Protein AF-A0A7K2QCI3-F1 (afdb_monomer)

Mean predicted aligned error: 3.77 Å

Secondary structure (DSSP, 8-state):
-HHHHHHTTS-S-EEEEE--EE--GGGHHHHHHHHHHHHHHHT-EEEEEEETTTTEEEEEEEEETT-HHHHHHHHHHHHHHHHHHHHTT-BS-SSS--TTTTHHHHHHHS-HHHHHHHHHHHHHH-TT--SSTTSSS--

Radius of gyration: 16.76 Å; Cα contacts (8 Å, |Δi|>4): 210; chains: 1; bounding box: 42×40×40 Å

Nearest PDB structures (foldseek):
  8jdu-assembly1_A  TM=9.136E-01  e=1.617E-10  Mus musculus
  8jdx-assembly1_A  TM=9.142E-01  e=2.063E-10  Mus musculus
  8jdt-assembly1_A  TM=9.113E-01  e=2.330E-10  Mus musculus
  8jde-assembly1_A  TM=9.113E-01  e=2.632E-10  Mus musculus
  8jdr-assembly1_A  TM=9.129E-01  e=4.840E-10  Mus musculus

Structure (mmCIF, N/CA/C/O backbone):
data_AF-A0A7K2QCI3-F1
#
_entry.id   AF-A0A7K2QCI3-F1
#
loop_
_atom_site.group_PDB
_atom_site.id
_atom_site.type_symbol
_atom_site.label_atom_id
_atom_site.label_alt_id
_atom_site.label_comp_id
_atom_site.label_asym_id
_atom_site.label_entity_id
_atom_site.label_seq_id
_atom_site.pdbx_PDB_ins_code
_atom_site.Cartn_x
_atom_site.Cartn_y
_atom_site.Cartn_z
_atom_site.occupancy
_atom_site.B_iso_or_equiv
_atom_site.auth_seq_id
_atom_site.auth_comp_id
_atom_site.auth_asym_id
_atom_site.auth_atom_id
_atom_site.pdbx_PDB_model_num
ATOM 1 N N . PRO A 1 1 ? 23.857 -1.274 -2.277 1.00 60.12 1 PRO A N 1
ATOM 2 C CA . PRO A 1 1 ? 22.678 -2.165 -2.440 1.00 60.12 1 PRO A CA 1
ATOM 3 C C . PRO A 1 1 ? 22.156 -2.128 -3.886 1.00 60.12 1 PRO A C 1
ATOM 5 O O . PRO A 1 1 ? 22.322 -1.105 -4.545 1.00 60.12 1 PRO A O 1
ATOM 8 N N . ALA A 1 2 ? 21.557 -3.218 -4.378 1.00 68.75 2 ALA A N 1
ATOM 9 C CA . ALA A 1 2 ? 21.169 -3.371 -5.788 1.00 68.75 2 ALA A CA 1
ATOM 10 C C . ALA A 1 2 ? 20.215 -2.272 -6.300 1.00 68.75 2 ALA A C 1
ATOM 12 O O . ALA A 1 2 ? 20.409 -1.775 -7.405 1.00 68.75 2 ALA A O 1
ATOM 13 N N . LEU A 1 3 ? 19.257 -1.828 -5.474 1.00 69.25 3 LEU A N 1
ATOM 14 C CA . LEU A 1 3 ? 18.320 -0.752 -5.825 1.00 69.25 3 LEU A CA 1
ATOM 15 C C . LEU A 1 3 ? 19.032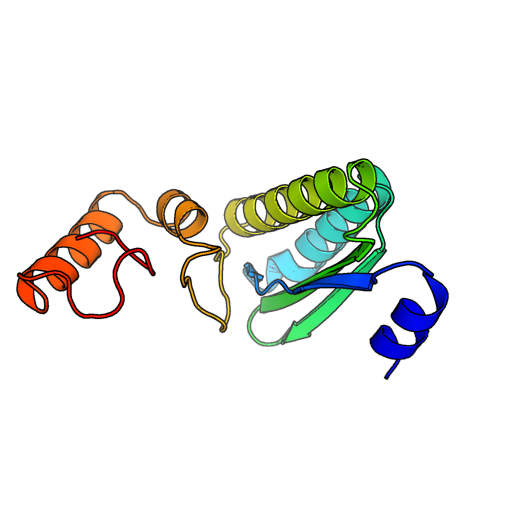 0.586 -6.079 1.00 69.25 3 LEU A C 1
ATOM 17 O O . LEU A 1 3 ? 18.785 1.227 -7.091 1.00 69.25 3 LEU A O 1
ATOM 21 N N . GLY A 1 4 ? 19.963 0.978 -5.203 1.00 68.81 4 GLY A N 1
ATOM 22 C CA . GLY A 1 4 ? 20.734 2.214 -5.374 1.00 68.81 4 GLY A CA 1
ATOM 23 C C . GLY A 1 4 ? 21.659 2.179 -6.594 1.00 68.81 4 GLY A C 1
ATOM 24 O O . GLY A 1 4 ? 21.808 3.185 -7.280 1.00 68.81 4 GLY A O 1
ATOM 25 N N . ALA A 1 5 ? 22.235 1.012 -6.903 1.00 74.62 5 ALA A N 1
ATOM 26 C CA . ALA A 1 5 ? 23.032 0.830 -8.115 1.00 74.62 5 ALA A CA 1
ATOM 27 C C . ALA A 1 5 ? 22.169 0.937 -9.381 1.00 74.62 5 ALA A C 1
ATOM 29 O O . ALA A 1 5 ? 22.582 1.587 -10.331 1.00 74.62 5 ALA A O 1
ATOM 30 N N . PHE A 1 6 ? 20.964 0.356 -9.380 1.00 73.81 6 PHE A N 1
ATOM 31 C CA . PHE A 1 6 ? 20.022 0.490 -10.492 1.00 73.81 6 PHE A CA 1
ATOM 32 C C . PHE A 1 6 ? 19.522 1.930 -10.655 1.00 73.81 6 PHE A C 1
ATOM 34 O O . PHE A 1 6 ? 19.563 2.455 -11.762 1.00 73.81 6 PHE A O 1
ATOM 41 N N . ALA A 1 7 ? 19.129 2.602 -9.570 1.00 72.44 7 ALA A N 1
ATOM 42 C CA . ALA A 1 7 ? 18.693 3.998 -9.612 1.00 72.44 7 ALA A CA 1
ATOM 43 C C . ALA A 1 7 ? 19.747 4.919 -10.252 1.00 72.44 7 ALA A C 1
ATOM 45 O O . ALA A 1 7 ? 19.412 5.766 -11.071 1.00 72.44 7 ALA A O 1
ATOM 46 N N . ALA A 1 8 ? 21.033 4.689 -9.966 1.00 74.81 8 ALA A N 1
ATOM 47 C CA . ALA A 1 8 ? 22.135 5.431 -10.580 1.00 74.81 8 ALA A CA 1
ATOM 48 C C . ALA A 1 8 ? 22.273 5.211 -12.103 1.00 74.81 8 ALA A C 1
ATOM 50 O O . ALA A 1 8 ? 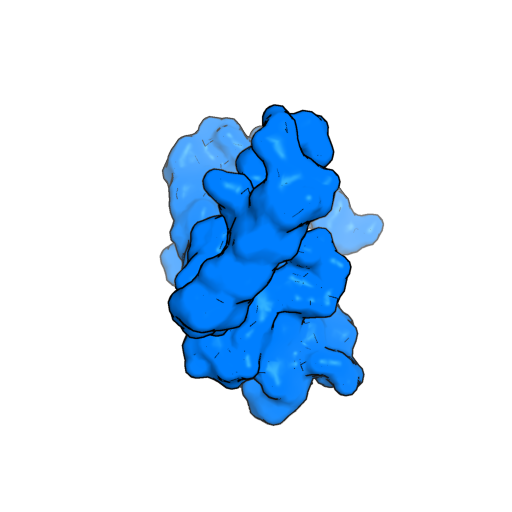22.904 6.024 -12.775 1.00 74.81 8 ALA A O 1
ATOM 51 N N . THR A 1 9 ? 21.695 4.136 -12.657 1.00 76.12 9 THR A N 1
ATOM 52 C CA . THR A 1 9 ? 21.700 3.856 -14.107 1.00 76.12 9 THR A CA 1
ATOM 53 C C . THR A 1 9 ? 20.556 4.513 -14.874 1.00 76.12 9 THR A C 1
ATOM 55 O O . THR A 1 9 ? 20.652 4.617 -16.093 1.00 76.12 9 THR A O 1
ATOM 58 N N . LEU A 1 10 ? 19.494 4.963 -14.195 1.00 72.44 10 LEU A N 1
ATOM 59 C CA . LEU A 1 10 ? 18.284 5.465 -14.857 1.00 72.44 10 LEU A CA 1
ATOM 60 C C . LEU A 1 10 ? 18.457 6.852 -15.500 1.00 72.44 10 LEU A C 1
ATOM 62 O O . LEU A 1 10 ? 17.656 7.226 -16.350 1.00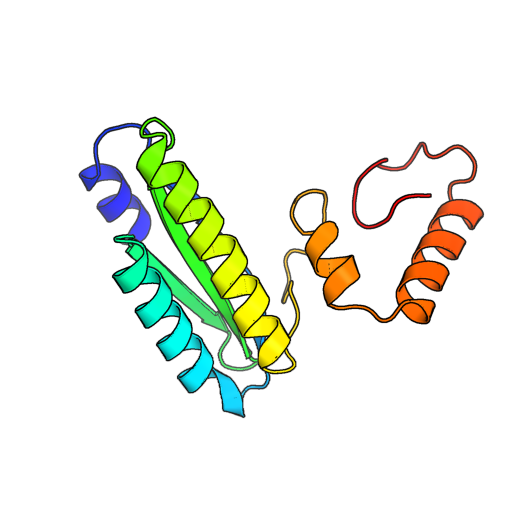 72.44 10 LEU A O 1
ATOM 66 N N . GLY A 1 11 ? 19.512 7.601 -15.153 1.00 69.88 11 GLY A N 1
ATOM 67 C CA . GLY A 1 11 ? 19.576 9.028 -15.486 1.00 69.88 11 GLY A CA 1
ATOM 68 C C . GLY A 1 11 ? 18.437 9.810 -14.809 1.00 69.88 11 GLY A C 1
ATOM 69 O O . GLY A 1 11 ? 17.669 9.248 -14.032 1.00 69.88 11 GLY A O 1
ATOM 70 N N . GLY A 1 12 ? 18.345 11.120 -15.051 1.00 78.94 12 GLY A N 1
ATOM 71 C CA . GLY A 1 12 ? 17.219 11.922 -14.550 1.00 78.94 12 GLY A CA 1
ATOM 72 C C . GLY A 1 12 ? 17.136 12.042 -13.021 1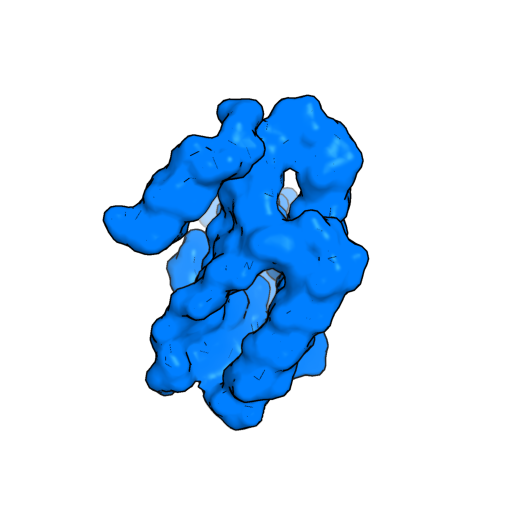.00 78.94 12 GLY A C 1
ATOM 73 O O . GLY A 1 12 ? 18.163 12.128 -12.338 1.00 78.94 12 GLY A O 1
ATOM 74 N N . ARG A 1 13 ? 15.907 12.106 -12.488 1.00 84.25 13 ARG A N 1
ATOM 75 C CA . ARG A 1 13 ? 15.614 12.188 -11.046 1.00 84.25 13 ARG A CA 1
ATOM 76 C C . ARG A 1 13 ? 14.931 10.889 -10.593 1.00 84.25 13 ARG A C 1
ATOM 78 O O . ARG A 1 13 ? 13.703 10.833 -10.543 1.00 84.25 13 ARG A O 1
ATOM 85 N N . PRO A 1 14 ? 15.707 9.832 -10.288 1.00 86.19 14 PRO A N 1
ATOM 86 C CA . PRO A 1 14 ? 15.147 8.545 -9.907 1.00 86.19 14 PRO A CA 1
ATOM 87 C C . PRO A 1 14 ? 14.417 8.656 -8.566 1.00 86.19 14 PRO A C 1
ATOM 89 O O . PRO A 1 14 ? 15.016 8.969 -7.534 1.00 86.19 14 PRO A O 1
ATOM 92 N N . THR A 1 15 ? 13.131 8.335 -8.600 1.00 90.31 15 THR A N 1
ATOM 93 C CA . THR A 1 15 ? 12.208 8.319 -7.467 1.00 90.31 15 THR A CA 1
ATOM 94 C C . THR A 1 15 ? 11.566 6.932 -7.383 1.00 90.31 15 THR A C 1
ATOM 96 O O . THR A 1 15 ? 11.593 6.147 -8.336 1.00 90.31 15 THR A O 1
ATOM 99 N N . ALA A 1 16 ? 11.035 6.577 -6.214 1.00 92.00 16 ALA A N 1
ATOM 100 C CA . ALA A 1 16 ? 10.320 5.324 -6.044 1.00 92.00 16 ALA A CA 1
ATOM 101 C C . ALA A 1 16 ? 9.064 5.491 -5.192 1.00 92.00 16 ALA A C 1
ATOM 103 O O . ALA A 1 16 ? 9.087 6.182 -4.172 1.00 92.00 16 ALA A O 1
ATOM 104 N N . PHE A 1 17 ? 8.000 4.792 -5.584 1.00 93.12 17 PHE A N 1
ATOM 105 C CA . PHE A 1 17 ? 6.922 4.443 -4.666 1.00 93.12 17 PHE A CA 1
ATOM 106 C C . PHE A 1 17 ? 7.311 3.147 -3.971 1.00 93.12 17 PHE A C 1
ATOM 108 O O . PHE A 1 17 ? 7.556 2.136 -4.631 1.00 93.12 17 PHE A O 1
ATOM 115 N N . ILE A 1 18 ? 7.455 3.212 -2.651 1.00 92.25 18 ILE A N 1
ATOM 116 C CA . ILE A 1 18 ? 7.794 2.064 -1.818 1.00 92.25 18 ILE A CA 1
ATOM 117 C C . ILE A 1 18 ? 6.497 1.610 -1.173 1.00 92.25 18 ILE A C 1
ATOM 119 O O . ILE A 1 18 ? 6.011 2.256 -0.245 1.00 92.25 18 ILE A O 1
ATOM 123 N N . GLU A 1 19 ? 5.955 0.510 -1.681 1.00 92.81 19 GLU A N 1
ATOM 124 C CA . GLU A 1 19 ? 4.730 -0.055 -1.147 1.00 92.81 19 GLU A CA 1
ATOM 125 C C . GLU A 1 19 ? 4.981 -1.090 -0.062 1.00 92.81 19 GLU A C 1
ATOM 127 O O . GLU A 1 19 ? 6.102 -1.510 0.221 1.00 92.81 19 GLU A O 1
ATOM 132 N N . ASP A 1 20 ? 3.884 -1.435 0.590 1.00 96.19 20 ASP A N 1
ATOM 133 C CA . ASP A 1 20 ? 3.802 -2.278 1.770 1.00 96.19 20 ASP A CA 1
ATOM 134 C C . ASP A 1 20 ? 2.383 -2.828 1.763 1.00 96.19 20 ASP A C 1
ATOM 136 O O . ASP A 1 20 ? 1.437 -2.111 2.087 1.00 96.19 20 ASP A O 1
ATOM 140 N N . VAL A 1 21 ? 2.229 -4.036 1.234 1.00 98.06 21 VAL A N 1
ATOM 141 C CA . VAL A 1 21 ? 0.940 -4.682 0.986 1.00 98.06 21 VAL A CA 1
ATOM 142 C C . VAL A 1 21 ? 1.059 -6.114 1.466 1.00 98.06 21 VAL A C 1
ATOM 144 O O . VAL A 1 21 ? 1.899 -6.873 0.976 1.00 98.06 21 VAL A O 1
ATOM 147 N N . ALA A 1 22 ? 0.188 -6.495 2.395 1.00 98.44 22 ALA A N 1
ATOM 148 C CA . ALA A 1 22 ? 0.143 -7.857 2.895 1.00 98.44 22 ALA A CA 1
ATOM 149 C C . ALA A 1 22 ? -1.063 -8.601 2.329 1.00 98.44 22 ALA A C 1
ATOM 151 O O . ALA A 1 22 ? -2.170 -8.071 2.275 1.00 98.44 22 ALA A O 1
ATOM 152 N N . VAL A 1 23 ? -0.846 -9.846 1.917 1.00 98.75 23 VAL A N 1
ATOM 153 C CA . VAL A 1 23 ? -1.881 -10.758 1.410 1.00 98.75 23 VAL A CA 1
ATOM 154 C C . VAL A 1 23 ? -1.868 -12.054 2.220 1.00 98.75 23 VAL A C 1
ATOM 156 O O . VAL A 1 23 ? -0.852 -12.374 2.846 1.00 98.75 23 VAL A O 1
ATOM 159 N N . PRO A 1 24 ? -2.950 -12.858 2.212 1.00 98.56 24 PRO A N 1
ATOM 160 C CA . PRO A 1 24 ? -2.890 -14.201 2.771 1.00 98.56 24 PRO A CA 1
ATOM 161 C C . PRO A 1 24 ? -1.691 -14.965 2.201 1.00 98.56 24 PRO A C 1
ATOM 163 O O . PRO A 1 24 ? -1.437 -14.931 0.999 1.00 98.56 24 PRO A O 1
ATOM 166 N N . ARG A 1 25 ? -0.949 -15.689 3.046 1.00 98.12 25 ARG A N 1
ATOM 167 C CA . ARG A 1 25 ? 0.304 -16.355 2.629 1.00 98.12 25 ARG A CA 1
ATOM 168 C C . ARG A 1 25 ? 0.125 -17.317 1.451 1.00 98.12 25 ARG A C 1
ATOM 170 O O . ARG A 1 25 ? 1.054 -17.497 0.670 1.00 98.12 25 ARG A O 1
ATOM 177 N N . SER A 1 26 ? -1.060 -17.915 1.312 1.00 98.25 26 SER A N 1
ATOM 178 C CA . SER A 1 26 ? -1.422 -18.765 0.170 1.00 98.25 26 SER A CA 1
ATOM 179 C C . SER A 1 26 ? -1.469 -18.009 -1.161 1.00 98.25 26 SER A C 1
ATOM 181 O O . SER A 1 26 ? -1.265 -18.616 -2.206 1.00 98.25 26 SER A O 1
ATOM 183 N N . GLU A 1 27 ? -1.691 -16.695 -1.129 1.00 98.56 27 GLU A N 1
ATOM 184 C CA . GLU A 1 27 ? -1.812 -15.828 -2.302 1.00 98.56 27 GLU A CA 1
ATOM 185 C C . GLU A 1 27 ? -0.496 -15.126 -2.674 1.00 98.56 27 GLU A C 1
ATOM 187 O O . GLU A 1 27 ? -0.438 -14.479 -3.716 1.00 98.56 27 GLU A O 1
ATOM 192 N N . LEU A 1 28 ? 0.581 -15.268 -1.887 1.00 97.94 28 LEU A N 1
ATOM 193 C CA . LEU A 1 28 ? 1.862 -14.579 -2.124 1.00 97.94 28 LEU A CA 1
ATOM 194 C C . LEU A 1 28 ? 2.408 -14.787 -3.543 1.00 97.94 28 LEU A C 1
ATOM 196 O O . LEU A 1 28 ? 2.808 -13.830 -4.201 1.00 97.94 28 LEU A O 1
ATOM 200 N N . ALA A 1 29 ? 2.413 -16.034 -4.024 1.00 97.69 29 ALA A N 1
ATOM 201 C CA . ALA A 1 29 ? 2.919 -16.356 -5.358 1.00 97.69 29 ALA A CA 1
ATOM 202 C C . ALA A 1 29 ? 2.071 -15.704 -6.460 1.00 97.69 29 ALA A C 1
ATOM 204 O O . ALA A 1 29 ? 2.608 -15.175 -7.430 1.00 97.69 29 ALA A O 1
ATOM 205 N N . LYS A 1 30 ? 0.746 -15.701 -6.280 1.00 98.69 30 LYS A N 1
ATOM 206 C CA . LYS A 1 30 ? -0.187 -15.058 -7.205 1.00 98.69 30 LYS A CA 1
ATOM 207 C C . LYS A 1 30 ? -0.003 -13.545 -7.200 1.00 98.69 30 LYS A C 1
ATOM 209 O O . LYS A 1 30 ? 0.083 -12.951 -8.266 1.00 98.69 30 LYS A O 1
ATOM 214 N N . PHE A 1 31 ? 0.109 -12.934 -6.022 1.00 98.62 31 PHE A N 1
ATOM 215 C CA . PHE A 1 31 ? 0.307 -11.494 -5.901 1.00 98.62 31 PHE A CA 1
ATOM 216 C C . PHE A 1 31 ? 1.635 -11.048 -6.524 1.00 98.62 31 PHE A C 1
ATOM 218 O O . PHE A 1 31 ? 1.648 -10.074 -7.272 1.00 98.62 31 PHE A O 1
ATOM 225 N N . MET A 1 32 ? 2.722 -11.799 -6.307 1.00 98.19 32 MET A N 1
ATOM 226 C CA . MET A 1 32 ? 4.008 -11.550 -6.970 1.00 98.19 32 MET A CA 1
ATOM 227 C C . MET A 1 32 ? 3.879 -11.593 -8.499 1.00 98.19 32 MET A C 1
ATOM 229 O O . MET A 1 32 ? 4.339 -10.671 -9.168 1.00 98.19 32 MET A O 1
ATOM 233 N N . GLY A 1 33 ? 3.197 -12.606 -9.047 1.00 98.50 33 GLY A N 1
ATOM 234 C CA . GLY A 1 33 ? 2.931 -12.691 -10.487 1.00 98.50 33 GLY A CA 1
ATOM 235 C C . GLY A 1 33 ? 2.147 -11.484 -11.013 1.00 98.50 33 GLY A C 1
ATOM 236 O O . GLY A 1 33 ? 2.534 -10.881 -12.010 1.00 98.50 33 GLY A O 1
ATOM 237 N N . THR A 1 34 ? 1.106 -11.053 -10.295 1.00 98.69 34 THR A N 1
ATOM 238 C CA . THR A 1 34 ? 0.346 -9.845 -10.651 1.00 98.69 34 THR A CA 1
ATOM 239 C C . THR A 1 34 ? 1.221 -8.586 -10.639 1.00 98.69 34 THR A C 1
ATOM 241 O O . THR A 1 34 ? 1.106 -7.750 -11.534 1.00 98.69 34 THR A O 1
ATOM 244 N N . ILE A 1 35 ? 2.120 -8.433 -9.660 1.00 98.62 35 ILE A N 1
ATOM 245 C CA . ILE A 1 35 ? 3.061 -7.301 -9.604 1.00 98.62 35 ILE A CA 1
ATOM 246 C C . ILE A 1 35 ? 3.985 -7.300 -10.831 1.00 98.62 35 ILE A C 1
ATOM 248 O O . ILE A 1 35 ? 4.215 -6.244 -11.425 1.00 98.62 35 ILE A O 1
ATOM 252 N N . GLU A 1 36 ? 4.488 -8.466 -11.242 1.00 98.38 36 GLU A N 1
ATOM 253 C CA . GLU A 1 36 ? 5.317 -8.608 -12.445 1.00 98.38 36 GLU A CA 1
ATOM 254 C C . GLU A 1 36 ? 4.546 -8.226 -13.720 1.00 98.38 36 GLU A C 1
ATOM 256 O O . GLU A 1 36 ? 5.058 -7.470 -14.551 1.00 98.38 36 GLU A O 1
ATOM 261 N N . GLU A 1 37 ? 3.293 -8.667 -13.856 1.00 98.75 37 GLU A N 1
ATOM 262 C CA . GLU A 1 37 ? 2.417 -8.292 -14.974 1.00 98.75 37 GLU A CA 1
ATOM 263 C C . GLU A 1 37 ? 2.166 -6.777 -15.028 1.00 98.75 37 GLU A C 1
ATOM 265 O O . GLU A 1 37 ? 2.264 -6.162 -16.097 1.00 98.75 37 GLU A O 1
ATOM 270 N N . ILE A 1 38 ? 1.893 -6.153 -13.875 1.00 98.69 38 ILE A N 1
ATOM 271 C CA . ILE A 1 38 ? 1.696 -4.702 -13.751 1.00 98.69 38 ILE A CA 1
ATOM 272 C C . ILE A 1 38 ? 2.967 -3.951 -14.158 1.00 98.69 38 ILE A C 1
ATOM 274 O O . ILE A 1 38 ? 2.878 -2.957 -14.889 1.00 98.69 38 ILE A O 1
ATOM 278 N N . ALA A 1 39 ? 4.141 -4.427 -13.732 1.00 98.19 39 ALA A N 1
ATOM 279 C CA . ALA A 1 39 ? 5.428 -3.836 -14.086 1.00 98.19 39 ALA A CA 1
ATOM 280 C C . ALA A 1 39 ? 5.656 -3.851 -15.607 1.00 98.19 39 ALA A C 1
ATOM 282 O O . ALA A 1 39 ? 5.976 -2.818 -16.202 1.00 98.19 39 ALA A O 1
ATOM 283 N N . VAL A 1 40 ? 5.421 -5.001 -16.253 1.00 98.44 40 VAL A N 1
ATOM 284 C CA . VAL A 1 40 ? 5.571 -5.165 -17.707 1.00 98.44 40 VAL A CA 1
ATOM 285 C C . VAL A 1 40 ? 4.591 -4.272 -18.465 1.00 98.44 40 VAL A C 1
ATOM 287 O O . VAL A 1 40 ? 5.008 -3.512 -19.343 1.00 98.44 40 VAL A O 1
ATOM 290 N N . ARG A 1 41 ? 3.300 -4.306 -18.107 1.00 98.31 41 ARG A N 1
ATOM 291 C CA . ARG A 1 41 ? 2.250 -3.507 -18.762 1.00 98.31 41 ARG A CA 1
ATOM 292 C C . ARG A 1 41 ? 2.547 -2.011 -18.714 1.00 98.31 41 ARG A C 1
ATOM 294 O O . ARG A 1 41 ? 2.323 -1.306 -19.696 1.00 98.31 41 ARG A O 1
ATOM 301 N N . ASN A 1 42 ? 3.055 -1.532 -17.582 1.00 98.19 42 ASN A N 1
ATOM 302 C CA . ASN A 1 42 ? 3.352 -0.119 -17.381 1.00 98.19 42 ASN A CA 1
ATOM 303 C C . ASN A 1 42 ? 4.756 0.285 -17.855 1.00 98.19 42 ASN A C 1
ATOM 305 O O . ASN A 1 42 ? 5.082 1.470 -17.801 1.00 98.19 42 ASN A O 1
ATOM 309 N N . ARG A 1 43 ? 5.568 -0.646 -18.380 1.00 97.19 43 ARG A N 1
ATOM 310 C CA . ARG A 1 43 ? 6.961 -0.395 -18.798 1.00 97.19 43 ARG A CA 1
ATOM 311 C C . ARG A 1 43 ? 7.776 0.235 -17.663 1.00 97.19 43 ARG A C 1
ATOM 313 O O . ARG A 1 43 ? 8.416 1.266 -17.856 1.00 97.19 43 ARG A O 1
ATOM 320 N N . LEU A 1 44 ? 7.687 -0.361 -16.478 1.00 95.69 44 LEU A N 1
ATOM 321 C CA . LEU A 1 44 ? 8.364 0.090 -15.26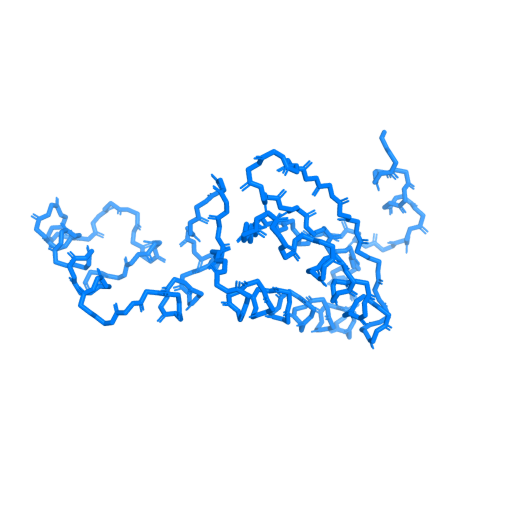4 1.00 95.69 44 LEU A CA 1
ATOM 322 C C . LEU A 1 44 ? 9.201 -1.033 -14.671 1.00 95.69 44 LEU A C 1
ATOM 324 O O . LEU A 1 44 ? 8.960 -2.219 -14.906 1.00 95.69 44 LEU A O 1
ATOM 328 N N . ARG A 1 45 ? 10.163 -0.651 -13.836 1.00 93.44 45 ARG A N 1
ATOM 329 C CA . ARG A 1 45 ? 10.863 -1.596 -12.976 1.00 93.44 45 ARG A CA 1
ATOM 330 C C . ARG A 1 45 ? 10.205 -1.602 -11.603 1.00 93.44 45 ARG A C 1
ATOM 332 O O . ARG A 1 45 ? 10.178 -0.577 -10.929 1.00 93.44 45 ARG A O 1
ATOM 339 N N . VAL A 1 46 ? 9.743 -2.773 -11.179 1.00 95.75 46 VAL A N 1
ATOM 340 C CA . VAL A 1 46 ? 9.262 -2.999 -9.814 1.00 95.75 46 VAL A CA 1
ATOM 341 C C . VAL A 1 46 ? 10.180 -4.007 -9.136 1.00 95.75 46 VAL A C 1
ATOM 343 O O . VAL A 1 46 ? 10.405 -5.097 -9.662 1.00 95.75 46 VAL A O 1
ATOM 346 N N . PHE A 1 47 ? 10.764 -3.623 -8.004 1.00 94.38 47 PHE A N 1
ATOM 347 C CA . PHE A 1 47 ? 11.525 -4.532 -7.147 1.00 94.38 47 PHE A CA 1
ATOM 348 C C . PHE A 1 47 ? 10.649 -4.953 -5.985 1.00 94.38 47 PHE A C 1
ATOM 350 O O . PHE A 1 47 ? 10.124 -4.087 -5.299 1.00 94.38 47 PHE A O 1
ATOM 357 N N . THR A 1 48 ? 10.540 -6.247 -5.716 1.00 95.44 48 THR A N 1
ATOM 358 C CA . THR A 1 48 ? 9.708 -6.724 -4.610 1.00 95.44 48 THR A CA 1
ATOM 359 C C . THR A 1 48 ? 10.572 -7.459 -3.600 1.00 95.44 48 THR A C 1
ATOM 361 O O . THR A 1 48 ? 11.180 -8.485 -3.901 1.00 95.44 48 THR A O 1
ATOM 364 N N . LEU A 1 49 ? 10.639 -6.900 -2.396 1.00 91.69 49 LEU A N 1
ATOM 365 C CA . LEU A 1 49 ? 11.164 -7.550 -1.195 1.00 91.69 49 LEU A CA 1
ATOM 366 C C . LEU A 1 49 ? 9.969 -7.949 -0.327 1.00 91.69 49 LEU A C 1
ATOM 368 O O . LEU A 1 49 ? 8.857 -7.507 -0.591 1.00 91.69 49 LEU A O 1
ATOM 372 N N . GLY A 1 50 ? 10.151 -8.775 0.694 1.00 92.12 50 GLY A N 1
ATOM 373 C CA . GLY A 1 50 ? 9.016 -9.114 1.543 1.00 92.12 50 GLY A CA 1
ATOM 374 C C . GLY A 1 50 ? 9.339 -10.036 2.696 1.00 92.12 50 GLY A C 1
ATOM 375 O O . GLY A 1 50 ? 10.340 -10.757 2.695 1.00 92.12 50 GLY A O 1
ATOM 376 N N . HIS A 1 51 ? 8.427 -10.036 3.652 1.00 96.06 51 HIS A N 1
ATOM 377 C CA . HIS A 1 51 ? 8.389 -10.924 4.794 1.00 96.06 51 HIS A CA 1
ATOM 378 C C . HIS A 1 51 ? 7.415 -12.066 4.478 1.00 96.06 51 HIS A C 1
ATOM 380 O O . HIS A 1 51 ? 6.247 -12.073 4.845 1.00 96.06 51 HIS A O 1
ATOM 386 N N . ALA A 1 52 ? 7.892 -13.097 3.778 1.00 94.62 52 ALA A N 1
ATOM 387 C CA . ALA A 1 52 ? 7.019 -14.202 3.354 1.00 94.62 52 ALA A CA 1
ATOM 388 C C . ALA A 1 52 ? 6.308 -14.921 4.528 1.00 94.62 52 ALA A C 1
ATOM 390 O O . ALA A 1 52 ? 5.273 -15.559 4.336 1.00 94.62 52 ALA A O 1
ATOM 391 N N . GLY A 1 53 ? 6.858 -14.827 5.745 1.00 96.31 53 GLY A N 1
ATOM 392 C CA . GLY A 1 53 ? 6.313 -15.457 6.948 1.00 96.31 53 GLY A CA 1
ATOM 393 C C . GLY A 1 53 ? 4.966 -14.896 7.412 1.00 96.31 53 GLY A C 1
ATOM 394 O O . GLY A 1 53 ? 4.181 -15.660 7.984 1.00 96.31 53 GLY A O 1
ATOM 395 N N . ASP A 1 54 ? 4.689 -13.620 7.133 1.00 96.31 54 ASP A N 1
ATOM 396 C CA . ASP A 1 54 ? 3.448 -12.917 7.491 1.00 96.31 54 ASP A CA 1
ATOM 397 C C . ASP A 1 54 ? 2.611 -12.498 6.270 1.00 96.31 54 ASP A C 1
ATOM 399 O O . ASP A 1 54 ? 1.449 -12.135 6.430 1.00 96.31 54 ASP A O 1
ATOM 403 N N . GLY A 1 55 ? 3.141 -12.660 5.054 1.00 97.75 55 GLY A N 1
ATOM 404 C CA . GLY A 1 55 ? 2.421 -12.336 3.824 1.00 97.75 55 GLY A CA 1
ATOM 405 C C . GLY A 1 55 ? 2.676 -10.922 3.308 1.00 97.75 55 GLY A C 1
ATOM 406 O O . GLY A 1 55 ? 2.031 -10.531 2.336 1.00 97.75 55 GLY A O 1
ATOM 407 N N . ASN A 1 56 ? 3.600 -10.174 3.919 1.00 98.38 56 ASN A N 1
ATOM 408 C CA . ASN A 1 56 ? 3.912 -8.801 3.543 1.00 98.38 56 ASN A CA 1
ATOM 409 C C . ASN A 1 56 ? 4.917 -8.718 2.385 1.00 98.38 56 ASN A C 1
ATOM 411 O O . ASN A 1 56 ? 6.011 -9.288 2.453 1.00 98.38 56 ASN A O 1
ATOM 415 N N . LEU A 1 57 ? 4.567 -7.983 1.330 1.00 97.81 57 LEU A N 1
ATOM 416 C CA . LEU A 1 57 ? 5.453 -7.643 0.221 1.00 97.81 57 LEU A CA 1
ATOM 417 C C . LEU A 1 57 ? 5.633 -6.125 0.127 1.00 97.81 57 LEU A C 1
ATOM 419 O O . LEU A 1 57 ? 4.705 -5.350 0.350 1.00 97.81 57 LEU A O 1
ATOM 423 N N . HIS A 1 58 ? 6.813 -5.721 -0.337 1.00 97.56 58 HIS A N 1
ATOM 424 C CA . HIS A 1 58 ? 7.205 -4.339 -0.589 1.00 97.56 58 HIS A CA 1
ATOM 425 C C . HIS A 1 58 ? 7.497 -4.087 -2.076 1.00 97.56 58 HIS A C 1
ATOM 427 O O . HIS A 1 58 ? 8.669 -4.004 -2.471 1.00 97.56 58 HIS A O 1
ATOM 433 N N . PRO A 1 59 ? 6.465 -4.005 -2.937 1.00 97.06 59 PRO A N 1
ATOM 434 C CA . PRO A 1 59 ? 6.631 -3.595 -4.325 1.00 97.06 59 PRO A CA 1
ATOM 435 C C . PRO A 1 59 ? 7.183 -2.170 -4.388 1.00 97.06 59 PRO A C 1
ATOM 437 O O . PRO A 1 59 ? 6.557 -1.212 -3.952 1.00 97.06 59 PRO A O 1
ATOM 440 N N . THR A 1 60 ? 8.381 -2.025 -4.930 1.00 96.00 60 THR A N 1
ATOM 441 C CA . THR A 1 60 ? 9.073 -0.747 -5.079 1.00 96.00 60 THR A CA 1
ATOM 442 C C . THR A 1 60 ? 9.060 -0.353 -6.546 1.00 96.00 60 THR A C 1
ATOM 444 O O . THR A 1 60 ? 9.856 -0.876 -7.333 1.00 96.00 60 THR A O 1
ATOM 447 N N . VAL A 1 61 ? 8.141 0.536 -6.920 1.00 96.19 61 VAL A N 1
ATOM 448 C CA . VAL A 1 61 ? 7.976 1.041 -8.289 1.00 96.19 61 VAL A CA 1
ATOM 449 C C . VAL A 1 61 ? 8.976 2.166 -8.519 1.00 96.19 61 VAL A C 1
ATOM 451 O O . VAL A 1 61 ? 8.860 3.215 -7.894 1.00 96.19 61 VAL A O 1
ATOM 454 N N . VAL A 1 62 ? 9.952 1.960 -9.402 1.00 93.81 62 VAL A N 1
ATOM 455 C CA . VAL A 1 62 ? 11.005 2.945 -9.698 1.00 93.81 62 VAL A CA 1
ATOM 456 C C . VAL A 1 62 ? 10.687 3.682 -10.998 1.00 93.81 62 VAL A C 1
ATOM 458 O O . VAL A 1 62 ? 10.338 3.039 -11.988 1.00 93.81 62 VAL A O 1
ATOM 461 N N . PHE A 1 63 ? 10.822 5.009 -10.992 1.00 92.94 63 PHE A N 1
ATOM 462 C CA . PHE A 1 63 ? 10.527 5.894 -12.124 1.00 92.94 63 PHE A CA 1
ATOM 463 C C . PHE A 1 63 ? 11.363 7.184 -12.069 1.00 92.94 63 PHE A C 1
ATOM 465 O O . PHE A 1 63 ? 11.884 7.539 -11.011 1.00 92.94 63 PHE A O 1
ATOM 472 N N . ASP A 1 64 ? 11.476 7.910 -13.179 1.00 91.75 64 ASP A N 1
ATOM 473 C CA . ASP A 1 64 ? 12.001 9.277 -13.219 1.00 91.75 64 ASP A CA 1
ATOM 474 C C . ASP A 1 64 ? 10.871 10.286 -12.961 1.00 91.75 64 ASP A C 1
ATOM 476 O O . ASP A 1 64 ? 9.941 10.420 -13.755 1.00 91.75 64 ASP A O 1
ATOM 480 N N . GLU A 1 65 ? 10.932 11.028 -11.849 1.00 90.31 65 GLU A N 1
ATOM 481 C CA . GLU A 1 65 ? 9.903 12.033 -11.524 1.00 90.31 65 GLU A CA 1
ATOM 482 C C . GLU A 1 65 ? 9.888 13.228 -12.491 1.00 90.31 65 GLU A C 1
ATOM 484 O O . GLU A 1 65 ? 8.934 14.008 -12.495 1.00 90.31 65 GLU A O 1
ATOM 489 N N . SER A 1 66 ? 10.940 13.398 -13.298 1.00 91.69 66 SER A N 1
ATOM 490 C CA . SER A 1 66 ? 11.002 14.448 -14.316 1.00 91.69 66 SER A CA 1
ATOM 491 C C . SER A 1 66 ? 10.328 14.065 -15.641 1.00 91.69 66 SER A C 1
ATOM 493 O O . SER A 1 66 ? 9.987 14.959 -16.420 1.00 91.69 66 SER A O 1
ATOM 495 N N . ASP A 1 67 ? 10.055 12.775 -15.875 1.00 94.62 67 ASP A N 1
ATOM 496 C CA . ASP A 1 67 ? 9.248 12.289 -16.998 1.00 94.62 67 ASP A CA 1
ATOM 497 C C . ASP A 1 67 ? 7.774 12.179 -16.576 1.00 94.62 67 ASP A C 1
ATOM 499 O O . ASP A 1 67 ? 7.349 11.259 -15.874 1.00 94.62 67 ASP A O 1
ATOM 503 N N . ALA A 1 68 ? 6.954 13.123 -17.044 1.00 95.94 68 ALA A N 1
ATOM 504 C CA . ALA A 1 68 ? 5.531 13.171 -16.716 1.00 95.94 68 ALA A CA 1
ATOM 505 C C . ALA A 1 68 ? 4.727 11.961 -17.236 1.00 95.94 68 ALA A C 1
ATOM 507 O O . ALA A 1 68 ? 3.667 11.660 -16.681 1.00 95.94 68 ALA A O 1
ATOM 508 N N . ASP A 1 69 ? 5.168 11.283 -18.303 1.00 97.31 69 ASP A N 1
ATOM 509 C CA . ASP A 1 69 ? 4.520 10.052 -18.762 1.00 97.31 69 ASP A CA 1
ATOM 510 C C . ASP A 1 69 ? 4.889 8.875 -17.872 1.00 97.31 69 ASP A C 1
ATOM 512 O O . ASP A 1 69 ? 4.000 8.135 -17.450 1.00 97.31 69 ASP A O 1
ATOM 516 N N . GLU A 1 70 ? 6.172 8.724 -17.545 1.00 96.12 70 GLU A N 1
ATOM 517 C CA . GLU A 1 70 ? 6.626 7.668 -16.643 1.00 96.12 70 GLU A CA 1
ATOM 518 C C . GLU A 1 70 ? 6.024 7.811 -15.243 1.00 96.12 70 GLU A C 1
ATOM 520 O O . GLU A 1 70 ? 5.502 6.831 -14.710 1.00 96.12 70 GLU A O 1
ATOM 525 N N . PHE A 1 71 ? 5.966 9.032 -14.705 1.00 95.81 71 PHE A N 1
ATOM 526 C CA . PHE A 1 71 ? 5.294 9.323 -13.440 1.00 95.81 71 PHE A CA 1
ATOM 527 C C . PHE A 1 71 ? 3.832 8.852 -13.436 1.00 95.81 71 PHE A C 1
ATOM 529 O O . PHE A 1 71 ? 3.390 8.174 -12.510 1.00 95.81 71 PHE A O 1
ATOM 536 N N . ARG A 1 72 ? 3.077 9.136 -14.503 1.00 97.94 72 ARG A N 1
ATOM 537 C CA . ARG A 1 72 ? 1.667 8.724 -14.615 1.00 97.94 72 ARG A CA 1
ATOM 538 C C . ARG A 1 72 ? 1.511 7.203 -14.657 1.00 97.94 72 ARG A C 1
ATOM 540 O O . ARG A 1 72 ? 0.584 6.655 -14.057 1.00 97.94 72 ARG A O 1
ATOM 547 N N . ARG A 1 73 ? 2.413 6.512 -15.364 1.00 98.19 73 ARG A N 1
ATOM 548 C CA . ARG A 1 73 ? 2.454 5.040 -15.383 1.00 98.19 73 ARG A CA 1
ATOM 549 C C . ARG A 1 73 ? 2.804 4.493 -14.001 1.00 98.19 73 ARG A C 1
ATOM 551 O O . ARG A 1 73 ? 2.220 3.495 -13.596 1.00 98.19 73 ARG A O 1
ATOM 558 N N . ALA A 1 74 ? 3.700 5.151 -13.263 1.00 97.62 74 ALA A N 1
ATOM 559 C CA . ALA A 1 74 ? 4.056 4.760 -11.902 1.00 97.62 74 ALA A CA 1
ATOM 560 C C . ALA A 1 74 ? 2.880 4.911 -10.934 1.00 97.62 74 ALA A C 1
ATOM 562 O O . ALA A 1 74 ? 2.641 4.007 -10.139 1.00 97.62 74 ALA A O 1
ATOM 563 N N . GLN A 1 75 ? 2.100 5.990 -11.049 1.00 97.31 75 GLN A N 1
ATOM 564 C CA . GLN A 1 75 ? 0.858 6.158 -10.285 1.00 97.31 75 GLN A CA 1
ATOM 565 C C . GLN A 1 75 ? -0.171 5.073 -10.629 1.00 97.31 75 GLN A C 1
ATOM 567 O O . GLN A 1 75 ? -0.781 4.494 -9.738 1.00 97.31 75 GLN A O 1
ATOM 572 N N . THR A 1 76 ? -0.308 4.740 -11.915 1.00 98.31 76 THR A N 1
ATOM 573 C CA . THR A 1 76 ? -1.197 3.654 -12.360 1.00 98.31 76 THR A CA 1
ATOM 574 C C . THR A 1 76 ? -0.752 2.308 -11.779 1.00 98.31 76 THR A C 1
ATOM 576 O O . THR A 1 76 ? -1.564 1.574 -11.229 1.00 98.31 76 THR A O 1
ATOM 579 N N . ALA A 1 77 ? 0.547 2.002 -11.838 1.00 98.38 77 ALA A N 1
ATOM 580 C CA . ALA A 1 77 ? 1.102 0.776 -11.273 1.00 98.38 77 ALA A CA 1
ATOM 581 C C . ALA A 1 77 ? 0.927 0.703 -9.749 1.00 98.38 77 ALA A C 1
ATOM 583 O O . ALA A 1 77 ? 0.574 -0.355 -9.236 1.00 98.38 77 ALA A O 1
ATOM 584 N N . TYR A 1 78 ? 1.135 1.816 -9.040 1.00 97.75 78 TYR A N 1
ATOM 585 C CA . TYR A 1 78 ? 0.836 1.941 -7.614 1.00 97.75 78 TYR A CA 1
ATOM 586 C C . TYR A 1 78 ? -0.623 1.562 -7.326 1.00 97.75 78 TYR A C 1
ATOM 588 O O . TYR A 1 78 ? -0.880 0.673 -6.512 1.00 97.75 78 TYR A O 1
ATOM 596 N N . ASP A 1 79 ? -1.572 2.164 -8.048 1.00 97.88 79 ASP A N 1
ATOM 597 C CA . ASP A 1 79 ? -2.994 1.909 -7.825 1.00 97.88 79 ASP A CA 1
ATOM 598 C C . ASP A 1 79 ? -3.385 0.458 -8.140 1.00 97.88 79 ASP A C 1
ATOM 600 O O . ASP A 1 79 ? -4.136 -0.170 -7.390 1.00 97.88 79 ASP A O 1
ATOM 604 N N . ASP A 1 80 ? -2.846 -0.098 -9.226 1.00 98.56 80 ASP A N 1
ATOM 605 C CA . ASP A 1 80 ? -3.089 -1.480 -9.635 1.00 98.56 80 ASP A CA 1
ATOM 606 C C . ASP A 1 80 ? -2.569 -2.488 -8.597 1.00 98.56 80 ASP A C 1
ATOM 608 O O . ASP A 1 80 ? -3.245 -3.475 -8.299 1.00 98.56 80 ASP A O 1
ATOM 612 N N . ILE A 1 81 ? -1.382 -2.246 -8.028 1.00 98.56 81 ILE A N 1
ATOM 613 C CA . ILE A 1 81 ? -0.770 -3.110 -7.006 1.00 98.56 81 ILE A CA 1
ATOM 614 C C . ILE A 1 81 ? -1.621 -3.106 -5.734 1.00 98.56 81 ILE A C 1
ATOM 616 O O . ILE A 1 81 ? -1.927 -4.167 -5.187 1.00 98.56 81 ILE A O 1
ATOM 620 N N . MET A 1 82 ? -2.041 -1.922 -5.289 1.00 98.25 82 MET A N 1
ATOM 621 C CA . MET A 1 82 ? -2.888 -1.759 -4.108 1.00 98.25 82 MET A CA 1
ATOM 622 C C . MET A 1 82 ? -4.249 -2.441 -4.299 1.00 98.25 82 MET A C 1
ATOM 624 O O . MET A 1 82 ? -4.697 -3.197 -3.433 1.00 98.25 82 MET A O 1
ATOM 628 N N . ALA A 1 83 ? -4.883 -2.249 -5.460 1.00 98.44 83 ALA A N 1
ATOM 629 C CA . ALA A 1 83 ? -6.138 -2.915 -5.801 1.00 98.44 83 ALA A CA 1
ATOM 630 C C . ALA A 1 83 ? -5.989 -4.440 -5.850 1.00 98.44 83 ALA A C 1
ATOM 632 O O . ALA A 1 83 ? -6.850 -5.152 -5.334 1.00 98.44 83 ALA A O 1
ATOM 633 N N . ALA A 1 84 ? -4.904 -4.945 -6.440 1.00 98.56 84 ALA A N 1
ATOM 634 C CA . ALA A 1 84 ? -4.634 -6.375 -6.518 1.00 98.56 84 ALA A CA 1
ATOM 635 C C . ALA A 1 84 ? -4.459 -7.003 -5.128 1.00 98.56 84 ALA A C 1
ATOM 637 O O . ALA A 1 84 ? -5.025 -8.066 -4.874 1.00 98.56 84 ALA A O 1
ATOM 638 N N . GLY A 1 85 ? -3.743 -6.337 -4.216 1.00 98.50 85 GLY A N 1
ATOM 639 C CA . GLY A 1 85 ? -3.594 -6.795 -2.833 1.00 98.50 85 GLY A CA 1
ATOM 640 C C . GLY A 1 85 ? -4.936 -6.917 -2.110 1.00 98.50 85 GLY A C 1
ATOM 641 O O . GLY A 1 85 ? -5.255 -7.973 -1.559 1.00 98.50 85 GLY A O 1
ATOM 642 N N . LEU A 1 86 ? -5.770 -5.874 -2.184 1.00 98.44 86 LEU A N 1
ATOM 643 C CA . LEU A 1 86 ? -7.110 -5.890 -1.586 1.00 98.44 86 LEU A CA 1
ATOM 644 C C . LEU A 1 86 ? -8.031 -6.938 -2.230 1.00 98.44 86 LEU A C 1
ATOM 646 O O . LEU A 1 86 ? -8.767 -7.628 -1.528 1.00 98.44 86 LEU A O 1
ATOM 650 N N . ALA A 1 87 ? -7.964 -7.120 -3.553 1.00 98.44 87 ALA A N 1
ATOM 651 C CA . ALA A 1 87 ? -8.762 -8.119 -4.269 1.00 98.44 87 ALA A CA 1
ATOM 652 C C . ALA A 1 87 ? -8.433 -9.569 -3.862 1.00 98.44 87 ALA A C 1
ATOM 654 O O . ALA A 1 87 ? -9.263 -10.461 -4.034 1.00 98.44 87 ALA A O 1
ATOM 655 N N . LEU A 1 88 ? -7.241 -9.808 -3.308 1.00 98.50 88 LEU A N 1
ATOM 656 C CA . LEU A 1 88 ? -6.821 -11.097 -2.749 1.00 98.50 88 LEU A CA 1
ATOM 657 C C . LEU A 1 88 ? -7.203 -11.264 -1.267 1.00 98.50 88 LEU A C 1
ATOM 659 O O . LEU A 1 88 ? -6.792 -12.235 -0.635 1.00 98.50 88 LEU A O 1
ATOM 663 N N . GLY A 1 89 ? -7.983 -10.335 -0.705 1.00 97.50 89 GLY A N 1
ATOM 664 C CA . GLY A 1 89 ? -8.332 -10.319 0.716 1.00 97.50 89 GLY A CA 1
ATOM 665 C C . GLY A 1 89 ? -7.177 -9.871 1.614 1.00 97.50 89 GLY A C 1
ATOM 666 O O . GLY A 1 89 ? -7.128 -10.256 2.781 1.00 97.50 89 GLY A O 1
ATOM 667 N N . GLY A 1 90 ? -6.220 -9.128 1.054 1.00 98.12 90 GLY A N 1
ATOM 668 C CA . GLY A 1 90 ? -5.115 -8.520 1.783 1.00 98.12 90 GLY A CA 1
ATOM 669 C C . GLY A 1 90 ? -5.459 -7.164 2.402 1.00 98.12 90 GLY A C 1
ATOM 670 O O . GLY A 1 90 ? -6.618 -6.759 2.464 1.00 98.12 90 GLY A O 1
ATOM 671 N N . THR A 1 91 ? -4.417 -6.452 2.824 1.00 98.19 91 THR A N 1
ATOM 672 C CA . THR A 1 91 ? -4.477 -5.093 3.372 1.00 98.19 91 THR A CA 1
ATOM 673 C C . THR A 1 91 ? -3.594 -4.141 2.575 1.00 98.19 91 THR A C 1
ATOM 675 O O . THR A 1 91 ? -2.528 -4.512 2.079 1.00 98.19 91 THR A O 1
ATOM 678 N N . SER A 1 92 ? -4.036 -2.890 2.475 1.00 96.94 92 SER A N 1
ATOM 679 C CA . SER A 1 92 ? -3.312 -1.788 1.849 1.00 96.94 92 SER A CA 1
ATOM 680 C C . SER A 1 92 ? -2.039 -1.402 2.608 1.00 96.94 92 SER A C 1
ATOM 682 O O . SER A 1 92 ? -1.217 -0.665 2.064 1.00 96.94 92 SER A O 1
ATOM 684 N N . THR A 1 93 ? -1.855 -1.871 3.846 1.00 96.50 93 THR A N 1
ATOM 685 C CA . THR A 1 93 ? -0.631 -1.661 4.624 1.00 96.50 93 THR A CA 1
ATOM 686 C C . THR A 1 93 ? -0.328 -2.838 5.548 1.00 96.50 93 THR A C 1
ATOM 688 O O . THR A 1 93 ? -1.102 -3.154 6.445 1.00 96.50 93 THR A O 1
ATOM 691 N N . GLY A 1 94 ? 0.821 -3.480 5.336 1.00 95.81 94 GLY A N 1
ATOM 692 C CA . GLY A 1 94 ? 1.336 -4.511 6.234 1.00 95.81 94 GLY A CA 1
ATOM 693 C C . GLY A 1 94 ? 1.911 -3.921 7.523 1.00 95.81 94 GLY A C 1
ATOM 694 O O . GLY A 1 94 ? 1.602 -4.403 8.612 1.00 95.81 94 GLY A O 1
ATOM 695 N N . GLU A 1 95 ? 2.720 -2.862 7.410 1.00 95.94 95 GLU A N 1
ATOM 696 C CA . GLU A 1 95 ? 3.475 -2.301 8.537 1.00 95.94 95 GLU A CA 1
ATOM 697 C C . GLU A 1 95 ? 3.628 -0.756 8.544 1.00 95.94 95 GLU A C 1
ATOM 699 O O . GLU A 1 95 ? 3.828 -0.176 9.613 1.00 95.94 95 GLU A O 1
ATOM 704 N N . HIS A 1 96 ? 3.532 -0.049 7.405 1.00 95.88 96 HIS A N 1
ATOM 705 C CA . HIS A 1 96 ? 3.847 1.401 7.325 1.00 95.88 96 HIS A CA 1
ATOM 706 C C . HIS A 1 96 ? 2.700 2.336 7.738 1.00 95.88 96 HIS A C 1
ATOM 708 O O . HIS A 1 96 ? 2.920 3.519 8.013 1.00 95.88 96 HIS A O 1
ATOM 714 N N . GLY A 1 97 ? 1.476 1.820 7.808 1.00 95.81 97 GLY A N 1
ATOM 715 C CA . GLY A 1 97 ? 0.270 2.572 8.123 1.00 95.81 97 GLY A CA 1
ATOM 716 C C . GLY A 1 97 ? -0.287 3.388 6.950 1.00 95.81 97 GLY A C 1
ATOM 717 O O . GLY A 1 97 ? 0.117 3.267 5.796 1.00 95.81 97 GLY A O 1
ATOM 718 N N . ILE A 1 98 ? -1.274 4.236 7.261 1.00 96.88 98 ILE A N 1
ATOM 719 C CA . ILE A 1 98 ? -2.097 4.918 6.248 1.00 96.88 98 ILE A CA 1
ATOM 720 C C . ILE A 1 98 ? -1.564 6.308 5.874 1.00 96.88 98 ILE A 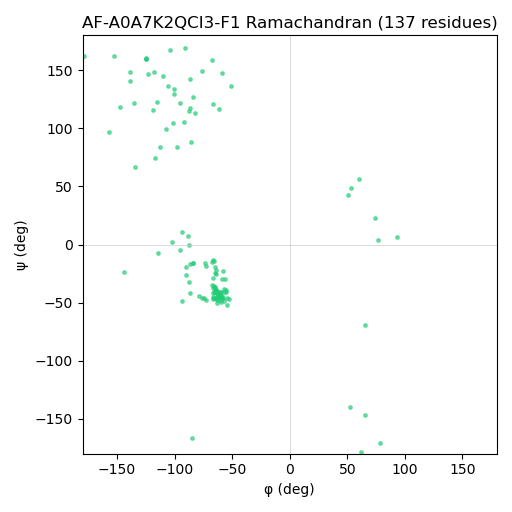C 1
ATOM 722 O O . ILE A 1 98 ? -1.451 6.657 4.696 1.00 96.88 98 ILE A O 1
ATOM 726 N N . GLY A 1 99 ? -1.253 7.129 6.884 1.00 95.19 99 GLY A N 1
ATOM 727 C CA . GLY A 1 99 ? -0.798 8.506 6.688 1.00 95.19 99 GLY A CA 1
ATOM 728 C C . GLY A 1 99 ? -1.737 9.325 5.791 1.00 95.19 99 GLY A C 1
ATOM 729 O O . GLY A 1 99 ? -2.958 9.245 5.912 1.00 95.19 99 GLY A O 1
ATOM 730 N N . THR A 1 100 ? -1.166 10.143 4.908 1.00 95.12 100 THR A N 1
ATOM 731 C CA . THR A 1 100 ? -1.933 10.870 3.879 1.00 95.12 100 THR A CA 1
ATOM 732 C C . THR A 1 100 ? -2.129 10.020 2.624 1.00 95.12 100 THR A C 1
ATOM 734 O O . THR A 1 100 ? -3.219 10.007 2.063 1.00 95.12 100 THR A O 1
ATOM 737 N N . LEU A 1 101 ? -1.079 9.305 2.204 1.00 92.56 101 LEU A N 1
ATOM 738 C CA . LEU A 1 101 ? -1.006 8.631 0.907 1.00 92.56 101 LEU A CA 1
ATOM 739 C C . LEU A 1 101 ? -2.070 7.538 0.751 1.00 92.56 101 LEU A C 1
ATOM 741 O O . LEU A 1 101 ? -2.786 7.513 -0.242 1.00 92.56 101 LEU A O 1
ATOM 745 N N . LYS A 1 102 ? -2.221 6.667 1.752 1.00 95.69 102 LYS A N 1
ATOM 746 C CA . LYS A 1 102 ? -3.112 5.500 1.667 1.00 95.69 102 LYS A CA 1
ATOM 747 C C . LYS A 1 102 ? -4.510 5.765 2.220 1.00 95.69 102 LYS A C 1
ATOM 749 O O . LYS A 1 102 ? -5.292 4.839 2.401 1.00 95.69 102 LYS A O 1
ATOM 754 N N . ARG A 1 103 ? -4.860 7.024 2.499 1.00 95.19 103 ARG A N 1
ATOM 755 C CA . ARG A 1 103 ? -6.154 7.375 3.104 1.00 95.19 103 ARG A CA 1
ATOM 756 C C . ARG A 1 103 ? -7.336 6.933 2.246 1.00 95.19 103 ARG A C 1
ATOM 758 O O . ARG A 1 103 ? -8.315 6.424 2.776 1.00 95.19 103 ARG A O 1
ATOM 765 N N . GLU A 1 104 ? -7.246 7.101 0.929 1.00 93.75 104 GLU A N 1
ATOM 766 C CA . GLU A 1 104 ? -8.291 6.621 0.018 1.00 93.75 104 GLU A CA 1
ATOM 767 C C . GLU A 1 104 ? -8.362 5.090 -0.005 1.00 93.75 104 GLU A C 1
ATOM 769 O O . GLU A 1 104 ? -9.454 4.525 -0.007 1.00 93.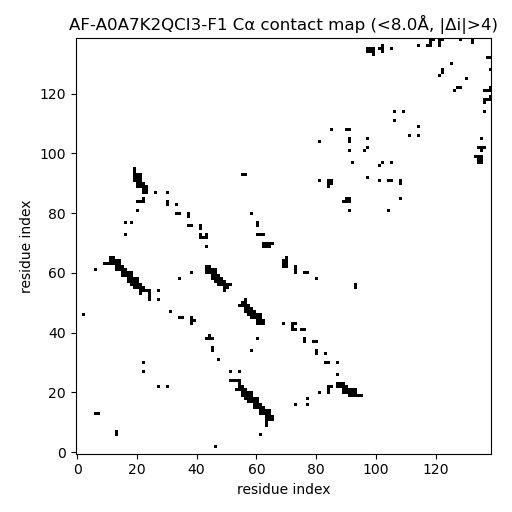75 104 GLU A O 1
ATOM 774 N N . TRP A 1 105 ? -7.218 4.409 0.074 1.00 97.12 105 TRP A N 1
ATOM 775 C CA . TRP A 1 105 ? -7.156 2.951 0.170 1.00 97.12 105 TRP A CA 1
ATOM 776 C C . TRP A 1 105 ? -7.777 2.415 1.459 1.00 97.12 105 TRP A C 1
ATOM 778 O O . TRP A 1 105 ? -8.542 1.459 1.386 1.00 97.12 105 TRP A O 1
ATOM 788 N N . LEU A 1 106 ? -7.586 3.092 2.597 1.00 96.75 106 LEU A N 1
ATOM 789 C CA . LEU A 1 106 ? -8.277 2.755 3.846 1.00 96.75 106 LEU A CA 1
ATOM 790 C C . LEU A 1 106 ? -9.801 2.756 3.667 1.00 96.75 106 LEU A C 1
ATOM 792 O O . LEU A 1 106 ? -10.483 1.874 4.179 1.00 96.75 106 LEU A O 1
ATOM 796 N N . THR A 1 107 ? -10.346 3.722 2.916 1.00 93.81 107 THR A N 1
ATOM 797 C CA . THR A 1 107 ? -11.797 3.785 2.663 1.00 93.81 107 THR A CA 1
ATOM 798 C C . THR A 1 107 ? -12.309 2.709 1.706 1.00 93.81 107 THR A C 1
ATOM 800 O O . THR A 1 107 ? -13.508 2.452 1.685 1.00 93.81 107 THR A O 1
ATOM 803 N N . ARG A 1 108 ? -11.422 2.094 0.914 1.00 95.88 108 ARG A N 1
ATOM 804 C CA . ARG A 1 108 ? -11.742 0.947 0.048 1.00 95.88 108 ARG A CA 1
ATOM 805 C C . ARG A 1 108 ? -11.604 -0.383 0.788 1.00 95.88 108 ARG A C 1
ATOM 807 O O . ARG A 1 108 ? -12.320 -1.322 0.468 1.00 95.88 108 ARG A O 1
ATOM 814 N N . GLU A 1 109 ? -10.671 -0.459 1.731 1.00 97.06 109 GLU A N 1
ATOM 815 C CA . GLU A 1 109 ? -10.392 -1.653 2.529 1.00 97.06 109 GLU A CA 1
ATOM 816 C C . GLU A 1 109 ? -11.402 -1.849 3.665 1.00 97.06 109 GLU A C 1
ATOM 818 O O . GLU A 1 109 ? -11.875 -2.962 3.882 1.00 97.06 109 GLU A O 1
ATOM 823 N N . LEU A 1 110 ? -11.743 -0.779 4.390 1.00 96.00 110 LEU A N 1
ATOM 824 C CA . LEU A 1 110 ? -12.668 -0.858 5.516 1.00 96.00 110 LEU A CA 1
ATOM 825 C C . LEU A 1 110 ? -14.119 -0.732 5.073 1.00 96.00 110 LEU A C 1
ATOM 827 O O . LEU A 1 110 ? -14.475 0.101 4.239 1.00 96.00 110 LEU A O 1
ATOM 831 N N . ASP A 1 111 ? -14.983 -1.496 5.732 1.00 96.19 111 ASP A N 1
ATOM 832 C CA . ASP A 1 111 ? -16.416 -1.303 5.610 1.00 96.19 111 ASP A CA 1
ATOM 833 C C . ASP A 1 111 ? -16.855 0.047 6.232 1.00 96.19 111 ASP A C 1
ATOM 835 O O . ASP A 1 111 ? -16.164 0.608 7.097 1.00 96.19 111 ASP A O 1
ATOM 839 N N . PRO A 1 112 ? -18.028 0.577 5.837 1.00 96.12 112 PRO A N 1
ATOM 840 C CA . PRO A 1 112 ? -18.493 1.878 6.310 1.00 96.12 112 PRO A CA 1
ATOM 841 C C . PRO A 1 112 ? -18.656 1.991 7.832 1.00 96.12 112 PRO A C 1
ATOM 843 O O . PRO A 1 112 ? -18.492 3.086 8.371 1.00 96.12 112 PRO A O 1
ATOM 846 N N . VAL A 1 113 ? -18.968 0.894 8.534 1.00 97.75 113 VAL A N 1
ATOM 847 C CA . VAL A 1 113 ? -19.151 0.900 9.993 1.00 97.75 113 VAL A CA 1
ATOM 848 C C . VAL A 1 113 ? -17.801 1.046 10.683 1.00 97.75 113 VAL A C 1
ATOM 850 O O . VAL A 1 113 ? -17.645 1.912 11.546 1.00 97.75 113 VAL A O 1
ATOM 853 N N . SER A 1 114 ? -16.808 0.254 10.272 1.00 97.19 114 SER A N 1
ATOM 854 C CA . SER A 1 114 ? -15.444 0.343 10.805 1.00 97.19 114 SER A CA 1
ATOM 855 C C . SER A 1 114 ? -14.821 1.716 10.550 1.00 97.19 114 SER A C 1
ATOM 857 O O . SER A 1 114 ? -14.208 2.301 11.447 1.00 97.19 114 SER A O 1
ATOM 859 N N . LEU A 1 115 ? -15.019 2.266 9.349 1.00 97.00 115 LEU A N 1
ATOM 860 C CA . LEU A 1 115 ? -14.529 3.596 9.002 1.00 97.00 115 LEU A CA 1
ATOM 861 C C . LEU A 1 115 ? -15.174 4.686 9.873 1.00 97.00 115 LEU A C 1
ATOM 863 O O . LEU A 1 115 ? -14.471 5.551 10.398 1.00 97.00 115 LEU A O 1
ATOM 867 N N . GLU A 1 116 ? -16.494 4.642 10.064 1.00 97.62 116 GLU A N 1
ATOM 868 C CA . GLU A 1 116 ? -17.196 5.635 10.881 1.00 97.62 116 GLU A CA 1
ATOM 869 C C . GLU A 1 116 ? -16.828 5.538 12.364 1.00 97.62 116 GLU A C 1
ATOM 871 O O . GLU A 1 116 ? -16.684 6.563 13.030 1.00 97.62 116 GLU A O 1
ATOM 876 N N . LEU A 1 117 ? -16.579 4.330 12.876 1.00 98.00 117 LEU A N 1
ATOM 877 C CA . LEU A 1 117 ? -16.068 4.146 14.233 1.00 98.00 117 LEU A CA 1
ATOM 878 C C . LEU A 1 117 ? -14.729 4.875 14.426 1.00 98.00 117 LEU A C 1
ATOM 880 O O . LEU A 1 117 ? -14.557 5.596 15.411 1.00 98.00 117 LEU A O 1
ATOM 884 N N . GLN A 1 118 ? -13.795 4.740 13.480 1.00 97.50 118 GLN A N 1
ATOM 885 C CA . GLN A 1 118 ? -12.501 5.426 13.553 1.00 97.50 118 GLN A CA 1
ATOM 886 C C . GLN A 1 118 ? -12.652 6.952 13.507 1.00 97.50 118 GLN A C 1
ATOM 888 O O . GLN A 1 118 ? -12.020 7.657 14.299 1.00 97.50 118 GLN A O 1
ATOM 893 N N . ARG A 1 119 ? -13.530 7.472 12.640 1.00 97.25 119 ARG A N 1
ATOM 894 C CA . ARG A 1 119 ? -13.850 8.910 12.586 1.00 97.25 119 ARG A CA 1
ATOM 895 C C . ARG A 1 119 ? -14.491 9.403 13.886 1.00 97.25 119 ARG A C 1
ATOM 897 O O . ARG A 1 119 ? -14.131 10.461 14.400 1.00 97.25 119 ARG A O 1
ATOM 904 N N . GLY A 1 120 ? -15.384 8.609 14.476 1.00 98.12 120 GLY A N 1
ATOM 905 C CA . GLY A 1 120 ? -15.990 8.883 15.778 1.00 98.12 120 GLY A CA 1
ATOM 906 C C . GLY A 1 120 ? -14.954 8.992 16.897 1.00 98.12 120 GLY A C 1
ATOM 907 O O . GLY A 1 120 ? -14.984 9.952 17.667 1.00 98.12 120 GLY A O 1
ATOM 908 N N . LEU A 1 121 ? -13.991 8.065 16.947 1.00 97.94 121 LEU A N 1
ATOM 909 C CA . LEU A 1 121 ? -12.872 8.127 17.892 1.00 97.94 121 LEU A CA 1
ATOM 910 C C . LEU A 1 121 ? -12.010 9.376 17.662 1.00 97.94 121 LEU A C 1
ATOM 912 O O . LEU A 1 121 ? -11.668 10.066 18.623 1.00 97.94 121 LEU A O 1
ATOM 916 N N . LYS A 1 122 ? -11.713 9.715 16.401 1.00 97.69 122 LYS A N 1
ATOM 917 C CA . LYS A 1 122 ? -10.979 10.937 16.048 1.00 97.69 122 LYS A CA 1
ATOM 918 C C . LYS A 1 122 ? -11.685 12.190 16.576 1.00 97.69 122 LYS A C 1
ATOM 920 O O . LYS A 1 122 ? -11.043 12.994 17.245 1.00 97.69 122 LYS A O 1
ATOM 925 N N . ARG A 1 123 ? -12.994 12.336 16.350 1.00 98.00 123 ARG A N 1
ATOM 926 C CA . ARG A 1 123 ? -13.779 13.476 16.864 1.00 98.00 123 ARG A CA 1
ATOM 927 C C . ARG A 1 123 ? -13.874 13.505 18.387 1.00 98.00 123 ARG A C 1
ATOM 929 O O . ARG A 1 123 ? -13.864 14.586 18.969 1.00 98.00 123 ARG A O 1
ATOM 936 N N . LEU A 1 124 ? -13.973 12.340 19.029 1.00 98.25 124 LEU A N 1
ATOM 937 C CA . LEU A 1 124 ? -14.077 12.236 20.484 1.00 98.25 124 LEU A CA 1
ATOM 938 C C . LEU A 1 124 ? -12.792 12.704 21.179 1.00 98.25 124 LEU A C 1
ATOM 940 O O . LEU A 1 124 ? -12.859 13.476 22.133 1.00 98.25 124 LEU A O 1
ATOM 944 N N . PHE A 1 125 ? -11.633 12.244 20.703 1.00 98.00 125 PHE A N 1
ATOM 945 C CA . PHE A 1 125 ? -10.342 12.544 21.329 1.00 98.00 125 PHE A CA 1
ATOM 946 C C . PHE A 1 125 ? -9.666 13.810 20.788 1.00 98.00 125 PHE A C 1
ATOM 948 O O . PHE A 1 125 ? -8.807 14.371 21.464 1.00 98.00 125 PHE A O 1
ATOM 955 N N . ASP A 1 126 ? -10.055 14.290 19.605 1.00 98.19 126 ASP A N 1
ATOM 956 C CA . ASP A 1 126 ? -9.544 15.525 19.009 1.00 98.19 126 ASP A CA 1
ATOM 957 C C . ASP A 1 126 ? -10.675 16.407 18.441 1.00 98.19 126 ASP A C 1
ATOM 959 O O . ASP A 1 126 ? -10.757 16.641 17.231 1.00 98.19 126 ASP A O 1
ATOM 963 N N . PRO A 1 127 ? -11.551 16.951 19.307 1.00 96.94 127 PRO A N 1
ATOM 964 C CA . PRO A 1 127 ? -12.721 17.727 18.886 1.00 96.94 127 PRO A CA 1
ATOM 965 C C . PRO A 1 127 ? -12.375 19.048 18.182 1.00 96.94 127 PRO A C 1
ATOM 967 O O . PRO A 1 127 ? -13.245 19.672 17.580 1.00 96.94 127 PRO A O 1
ATOM 970 N N . LYS A 1 128 ? -11.119 19.504 18.268 1.00 97.75 128 LYS A N 1
ATOM 971 C CA . LYS A 1 128 ? -10.622 20.713 17.588 1.00 97.75 128 LYS A CA 1
ATOM 972 C C . LYS A 1 128 ? -9.803 20.396 16.330 1.00 97.75 128 LYS A C 1
ATOM 974 O O . LYS A 1 128 ? -9.294 21.325 15.710 1.00 97.75 128 LYS A O 1
ATOM 979 N N . ASN A 1 129 ? -9.673 19.116 15.970 1.00 96.81 129 ASN A N 1
ATOM 980 C CA . ASN A 1 129 ? -8.895 18.615 14.836 1.00 96.81 129 ASN A CA 1
ATOM 981 C C . ASN A 1 129 ? -7.442 19.144 14.780 1.00 96.81 129 ASN A C 1
ATOM 983 O O . ASN A 1 129 ? -6.949 19.546 13.726 1.00 96.81 129 ASN A O 1
ATOM 987 N N . LEU A 1 130 ? -6.756 19.188 15.926 1.00 97.25 130 LEU A N 1
ATOM 988 C CA . LEU A 1 130 ? -5.381 19.692 16.043 1.00 97.25 130 LEU A CA 1
ATOM 989 C C . LEU A 1 130 ? -4.328 18.595 15.838 1.00 97.25 130 LEU A C 1
ATOM 991 O O . LEU A 1 130 ? -3.196 18.869 15.436 1.00 97.25 130 LEU A O 1
ATOM 995 N N . LEU A 1 131 ? -4.681 17.344 16.123 1.00 97.00 131 LEU A N 1
ATOM 996 C CA . LEU A 1 131 ? -3.771 16.209 16.100 1.00 97.00 131 LEU A CA 1
ATOM 997 C C . LEU A 1 131 ? -3.683 15.629 14.689 1.00 97.00 131 LEU A C 1
ATOM 999 O O . LEU A 1 131 ? -4.384 14.681 14.337 1.00 97.00 131 LEU A O 1
ATOM 1003 N N . ASN A 1 132 ? -2.765 16.181 13.897 1.00 96.38 132 ASN A N 1
ATOM 1004 C CA . ASN A 1 132 ? -2.370 15.653 12.590 1.00 96.38 132 ASN A CA 1
ATOM 1005 C C . ASN A 1 132 ? -3.526 15.581 11.559 1.00 96.38 132 ASN A C 1
ATOM 1007 O O . ASN A 1 132 ? -3.811 14.502 11.032 1.00 96.38 132 ASN A O 1
ATOM 1011 N N . PRO A 1 133 ? -4.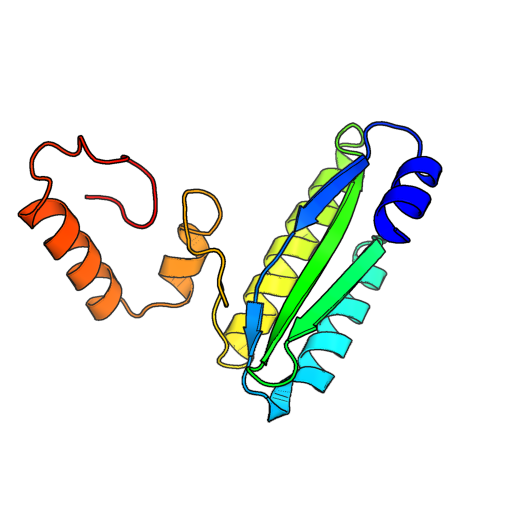201 16.713 11.270 1.00 96.19 133 PRO A N 1
ATOM 1012 C CA . PRO A 1 133 ? -5.359 16.749 10.379 1.00 96.19 133 PRO A CA 1
ATOM 1013 C C . PRO A 1 133 ? -5.024 16.234 8.973 1.00 96.19 133 PRO A C 1
ATOM 1015 O O . PRO A 1 133 ? -3.901 16.384 8.477 1.00 96.19 133 PRO A O 1
ATOM 1018 N N . GLY A 1 134 ? -6.014 15.613 8.333 1.00 93.94 134 GLY A N 1
ATOM 1019 C CA . GLY A 1 134 ? -5.899 15.070 6.982 1.00 93.94 134 GLY A CA 1
ATOM 1020 C C . GLY A 1 134 ? -5.125 13.751 6.867 1.00 93.94 134 GLY A C 1
ATOM 1021 O O . GLY A 1 134 ? -4.934 13.268 5.750 1.00 93.94 134 GLY A O 1
ATOM 1022 N N . LYS A 1 135 ? -4.685 13.138 7.973 1.00 96.31 135 LYS A N 1
ATOM 1023 C CA . LYS A 1 135 ? -4.001 11.832 7.963 1.00 96.31 135 LYS A CA 1
ATOM 1024 C C . LYS A 1 135 ? -4.872 10.741 8.581 1.00 96.31 135 LYS A C 1
ATOM 1026 O O . LYS A 1 135 ? -5.555 10.984 9.568 1.00 96.31 135 LYS A O 1
ATOM 1031 N N . VAL A 1 136 ? -4.777 9.527 8.037 1.00 96.31 136 VAL A N 1
ATOM 1032 C CA . VAL A 1 136 ? -5.506 8.309 8.436 1.00 96.31 136 VAL A CA 1
ATOM 1033 C C . VAL A 1 136 ? -7.014 8.409 8.211 1.00 96.31 136 VAL A C 1
ATOM 1035 O O . VAL A 1 136 ? -7.528 7.771 7.301 1.00 96.31 136 VAL A O 1
ATOM 1038 N N . VAL A 1 137 ? -7.718 9.238 8.979 1.00 94.81 137 VAL A N 1
ATOM 1039 C CA . 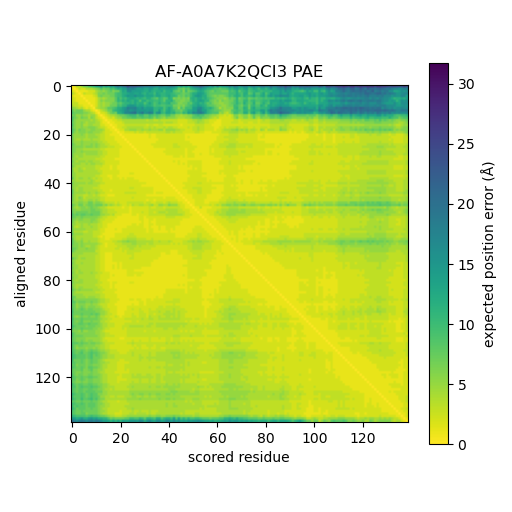VAL A 1 137 ? -9.155 9.499 8.834 1.00 94.81 137 VAL A CA 1
ATOM 1040 C C . VAL A 1 137 ? -9.435 10.987 9.015 1.00 94.81 137 VAL A C 1
ATOM 1042 O O . VAL A 1 137 ? -8.749 11.676 9.767 1.00 94.81 137 VAL A O 1
ATOM 1045 N N . GLU A 1 138 ? -10.451 11.483 8.317 1.00 85.81 138 GLU A N 1
ATOM 1046 C CA . GLU A 1 138 ? -10.985 12.823 8.574 1.00 85.81 138 GLU A CA 1
ATOM 1047 C C . GLU A 1 138 ? -11.848 12.824 9.840 1.00 85.81 138 GLU A C 1
ATOM 1049 O O . GLU A 1 138 ? -12.460 11.806 10.175 1.00 85.81 138 GLU A O 1
ATOM 1054 N N . ALA A 1 139 ? -11.870 13.960 10.539 1.00 79.81 139 ALA A N 1
ATOM 1055 C CA . ALA A 1 139 ? -12.755 14.188 11.679 1.00 79.81 139 ALA A CA 1
ATOM 1056 C C . ALA A 1 139 ? -14.198 14.387 11.200 1.00 79.81 139 ALA A C 1
ATOM 1058 O O . ALA A 1 139 ? -14.415 15.188 10.268 1.00 79.81 139 ALA A O 1
#

Solvent-accessible surface area (backbone atoms only — not comparable to full-atom values): 7701 Å² total; per-residue (Å²): 108,72,67,63,58,51,46,71,69,68,52,91,48,64,43,67,51,77,44,38,34,16,29,48,60,90,45,44,68,58,52,53,51,51,48,53,52,44,20,60,76,51,74,45,54,61,50,74,51,66,48,72,92,77,16,30,34,28,50,28,42,45,39,33,69,78,40,71,67,51,38,52,33,48,54,50,41,51,53,52,48,46,50,51,29,42,75,63,70,28,34,74,43,59,79,84,63,41,48,60,85,38,29,68,50,50,63,70,72,42,55,74,66,63,49,48,50,54,25,50,51,43,36,70,80,34,76,81,59,74,81,62,70,75,33,55,56,60,110

Foldseek 3Di:
DVVVVVQVVPPAAKDKDWFKKFAPLVCLVVLVVQLVVLCVVLVWDWDWDADSVRRIITTITIFHPVDPSSVVSRVVSLVSSQVSRVVRVIARHDDPACFQPCLVVLVVNDDPVVLVVVQVVCCVVPVPCPPRANTNHHD

Sequence (139 aa):
PALGAFAATLGGRPTAFIEDVAVPRSELAKFMGTIEEIAVRNRLRVFTLGHAGDGNLHPTVVFDESDADEFRRAQTAYDDIMAAGLALGGTSTGEHGIGTLKREWLTRELDPVSLELQRGLKRLFDPKNLLNPGKVVEA

pLDDT: mean 94.1, std 7.59, range [60.12, 98.75]